Protein AF-A0A6C0JE56-F1 (afdb_monomer_lite)

Radius of gyration: 13.13 Å; chains: 1; bounding box: 36×28×22 Å

Foldseek 3Di:
DDPPPPPPPPVVVVPPLQWDADPPPRDIDGHDPVPVPDVDDFDWDQDPVPRHIDTRDD

Organism: NCBI:txid1070528

Sequence (58 aa):
MKKQKTEFNSWSISYLTEIFQCSKCKKRNNVASSLKSEERKPQFQNCMYCGNPNYIKQ

Secondary structure (DSSP, 8-state):
---------HHHHHT-TTEEE-TTT--EEEPPGGGTT-TTS-EEEE-TTT--EEEE--

pLDDT: mean 72.74, std 15.81, range [41.62, 94.06]

Structure (mmCIF, N/CA/C/O backbone):
data_AF-A0A6C0JE56-F1
#
_entry.id   AF-A0A6C0JE56-F1
#
loop_
_atom_site.group_PDB
_atom_site.id
_atom_site.type_symbol
_atom_site.label_atom_id
_atom_site.label_alt_id
_atom_site.label_comp_id
_atom_site.label_asym_id
_atom_site.label_entity_id
_atom_site.label_seq_id
_atom_site.pdbx_PDB_ins_code
_atom_site.Cartn_x
_atom_site.Cartn_y
_atom_site.Cartn_z
_atom_site.occupancy
_atom_site.B_iso_or_equiv
_atom_site.auth_seq_id
_atom_site.auth_comp_id
_atom_site.auth_asym_id
_atom_site.auth_atom_id
_atom_site.pdbx_PDB_model_num
ATOM 1 N N . MET A 1 1 ? -20.310 25.055 3.960 1.00 42.81 1 MET A N 1
ATOM 2 C CA . MET A 1 1 ? -19.261 24.411 3.133 1.00 42.81 1 MET A CA 1
ATOM 3 C C . MET A 1 1 ? -19.814 23.097 2.590 1.00 42.81 1 MET A C 1
ATOM 5 O O . MET A 1 1 ? -20.053 22.183 3.371 1.00 42.81 1 MET A O 1
ATOM 9 N N . LYS A 1 2 ? -20.134 23.018 1.291 1.00 41.62 2 LYS A N 1
ATOM 10 C CA . LYS A 1 2 ? -20.679 21.794 0.679 1.00 41.62 2 LYS A CA 1
ATOM 11 C C . LYS A 1 2 ? -19.539 20.776 0.563 1.00 41.62 2 LYS A C 1
ATOM 13 O O . LYS A 1 2 ? -18.587 21.022 -0.169 1.00 41.62 2 LYS A O 1
ATOM 18 N N . LYS A 1 3 ? -19.601 19.663 1.304 1.00 54.34 3 LYS A N 1
ATOM 19 C CA . LYS A 1 3 ? -18.686 18.530 1.096 1.00 54.34 3 LYS A CA 1
ATOM 20 C C . LYS A 1 3 ? -18.988 17.972 -0.294 1.00 54.34 3 LYS A C 1
ATOM 22 O O . LYS A 1 3 ? -20.016 17.325 -0.470 1.00 54.34 3 LYS A O 1
ATOM 27 N N . GLN A 1 4 ? -18.137 18.267 -1.274 1.00 52.47 4 GLN A N 1
ATOM 28 C CA . GLN A 1 4 ? -18.164 17.585 -2.563 1.00 52.47 4 GLN A CA 1
ATOM 29 C C . GLN A 1 4 ? -17.883 16.106 -2.283 1.00 52.47 4 GLN A C 1
ATOM 31 O O . GLN A 1 4 ? -16.752 15.721 -1.997 1.00 52.47 4 GLN A O 1
ATOM 36 N N . LYS A 1 5 ? -18.934 15.280 -2.281 1.00 52.91 5 LYS A N 1
ATOM 37 C CA . LYS A 1 5 ? -18.777 13.836 -2.419 1.00 52.91 5 LYS A CA 1
ATOM 38 C C . LYS A 1 5 ? -18.318 13.624 -3.852 1.00 52.91 5 LYS A C 1
ATOM 40 O O . LYS A 1 5 ? -19.132 13.632 -4.766 1.00 52.91 5 LYS A O 1
ATOM 45 N N . THR A 1 6 ? -17.013 13.520 -4.051 1.00 57.91 6 THR A N 1
ATOM 46 C CA . THR A 1 6 ? -16.496 12.947 -5.283 1.00 57.91 6 THR A CA 1
ATOM 47 C C . THR A 1 6 ? -16.973 11.500 -5.296 1.00 57.91 6 THR A C 1
ATOM 49 O O . THR A 1 6 ? -16.604 10.703 -4.431 1.00 57.91 6 THR A O 1
ATOM 52 N N . GLU A 1 7 ? -17.881 11.182 -6.215 1.00 53.81 7 GLU A N 1
ATOM 53 C CA . GLU A 1 7 ? -18.288 9.812 -6.520 1.00 53.81 7 GLU A CA 1
ATOM 54 C C . GLU A 1 7 ? -17.102 9.118 -7.186 1.00 53.81 7 GLU A C 1
ATOM 56 O O . GLU A 1 7 ? -17.033 8.917 -8.394 1.00 53.81 7 GLU A O 1
ATOM 61 N N . PHE A 1 8 ? -16.085 8.834 -6.382 1.00 60.66 8 PHE A N 1
ATOM 62 C CA . PHE A 1 8 ? -14.942 8.069 -6.816 1.00 60.66 8 PHE A CA 1
ATOM 63 C C . PHE A 1 8 ? -15.433 6.640 -7.019 1.00 60.66 8 PHE A C 1
ATOM 65 O O . PHE A 1 8 ? -15.727 5.934 -6.050 1.00 60.66 8 PHE A O 1
ATOM 72 N N . ASN A 1 9 ? -15.565 6.237 -8.284 1.00 61.28 9 ASN A N 1
ATOM 73 C CA . ASN A 1 9 ? -15.920 4.876 -8.640 1.00 61.28 9 ASN A CA 1
ATOM 74 C C . ASN A 1 9 ? -14.901 3.935 -7.975 1.00 61.28 9 ASN A C 1
ATOM 76 O O . ASN A 1 9 ? -13.694 3.991 -8.213 1.00 61.28 9 ASN A O 1
ATOM 80 N N . SER A 1 10 ? -15.384 3.111 -7.049 1.00 60.09 10 SER A N 1
ATOM 81 C CA . SER A 1 10 ? -14.534 2.239 -6.244 1.00 60.09 10 SER A CA 1
ATOM 82 C C . SER A 1 10 ? -13.777 1.232 -7.110 1.00 60.09 10 SER A C 1
ATOM 84 O O . SER A 1 10 ? -12.680 0.833 -6.724 1.00 60.09 10 SER A O 1
ATOM 86 N N . TRP A 1 11 ? -14.323 0.878 -8.280 1.00 59.53 11 TRP A N 1
ATOM 87 C CA . TRP A 1 11 ? -13.672 0.017 -9.262 1.00 59.53 11 TRP A CA 1
ATOM 88 C C . TRP A 1 11 ? -12.500 0.703 -9.948 1.00 59.53 11 TRP A C 1
ATOM 90 O O . TRP A 1 11 ? -11.442 0.095 -10.054 1.00 59.53 11 TRP A O 1
ATOM 100 N N . SER A 1 12 ? -12.636 1.969 -10.358 1.00 59.22 12 SER A N 1
ATOM 101 C CA . SER A 1 12 ? -11.537 2.685 -11.021 1.00 59.22 12 SER A CA 1
ATOM 102 C C . SER A 1 12 ? -10.349 2.909 -10.083 1.00 59.22 12 SER A C 1
ATOM 104 O O . SER A 1 12 ? -9.213 2.930 -10.537 1.00 59.22 12 SER A O 1
ATOM 106 N N . ILE A 1 13 ? -10.593 3.007 -8.770 1.00 60.41 13 ILE A N 1
ATOM 107 C CA . ILE A 1 13 ? -9.541 3.083 -7.745 1.00 60.41 13 ILE A CA 1
ATOM 108 C C . ILE A 1 13 ? -8.724 1.786 -7.687 1.00 60.41 13 ILE A C 1
ATOM 110 O O . ILE A 1 13 ? -7.513 1.847 -7.520 1.00 60.41 13 ILE A O 1
ATOM 114 N N . SER A 1 14 ? -9.355 0.619 -7.838 1.00 57.75 14 SER A N 1
ATOM 115 C CA . SER A 1 14 ? -8.666 -0.677 -7.744 1.00 57.75 14 SER A CA 1
ATOM 116 C C . SER A 1 14 ? -7.615 -0.897 -8.838 1.00 57.75 14 SER A C 1
ATOM 118 O O . SER A 1 14 ? -6.702 -1.688 -8.632 1.00 57.75 14 SER A O 1
ATOM 120 N N . TYR A 1 15 ? -7.730 -0.202 -9.976 1.00 59.25 15 TYR A N 1
ATOM 121 C CA . TYR A 1 15 ? -6.755 -0.257 -11.073 1.00 59.25 15 TYR A CA 1
ATOM 122 C C . TYR A 1 15 ? -5.620 0.765 -10.935 1.00 59.25 15 TYR A C 1
ATOM 124 O O . TYR A 1 15 ? -4.683 0.744 -11.732 1.00 59.25 15 TYR A O 1
ATOM 132 N N . LEU A 1 16 ? -5.680 1.666 -9.949 1.00 64.44 16 LEU A N 1
ATOM 133 C CA . LEU A 1 16 ? -4.588 2.597 -9.692 1.00 64.44 16 LEU A CA 1
ATOM 134 C C . LEU A 1 16 ? -3.437 1.820 -9.048 1.00 64.44 16 LEU A C 1
ATOM 136 O O . LEU A 1 16 ? -3.515 1.414 -7.894 1.00 64.44 16 LEU A O 1
ATOM 140 N N . THR A 1 17 ? -2.348 1.639 -9.786 1.00 66.00 17 THR A N 1
ATOM 141 C CA . THR A 1 17 ? -1.107 1.033 -9.276 1.00 66.00 17 THR A CA 1
ATOM 142 C C . THR A 1 17 ? -0.392 1.929 -8.259 1.00 66.00 17 THR A C 1
ATOM 144 O O . THR A 1 17 ? 0.514 1.494 -7.559 1.00 66.00 17 THR A O 1
ATOM 147 N N . GLU A 1 18 ? -0.832 3.182 -8.123 1.00 78.38 18 GLU A N 1
ATOM 148 C CA . GLU A 1 18 ? -0.241 4.191 -7.245 1.00 78.38 18 GLU A CA 1
ATOM 149 C C . GLU A 1 18 ? -1.034 4.395 -5.945 1.00 78.38 18 GLU A C 1
ATOM 151 O O . GLU A 1 18 ? -1.027 5.490 -5.384 1.00 78.38 18 GLU A O 1
ATOM 156 N N . ILE A 1 19 ? -1.733 3.373 -5.433 1.00 83.88 19 ILE A N 1
ATOM 157 C CA . ILE A 1 19 ? -2.404 3.451 -4.125 1.00 83.88 19 ILE A CA 1
ATOM 158 C C . ILE A 1 19 ? -2.104 2.247 -3.232 1.00 83.88 19 ILE A C 1
ATOM 160 O O . ILE A 1 19 ? -1.917 1.127 -3.693 1.00 83.88 19 ILE A O 1
ATOM 164 N N . PHE A 1 20 ? -2.151 2.461 -1.917 1.00 86.56 20 PHE A N 1
ATOM 165 C CA . PHE A 1 20 ? -2.062 1.389 -0.927 1.00 86.56 20 PHE A CA 1
ATOM 166 C C . PHE A 1 20 ? -3.056 1.582 0.220 1.00 86.56 20 PHE A C 1
ATOM 168 O O . PHE A 1 20 ? -3.413 2.704 0.597 1.00 86.56 20 PHE A O 1
ATOM 175 N N . GLN A 1 21 ? -3.495 0.479 0.826 1.00 89.62 21 GLN A N 1
ATOM 176 C CA . GLN A 1 21 ? -4.333 0.515 2.022 1.00 89.62 21 GLN A CA 1
ATOM 177 C C . GLN A 1 21 ? -3.474 0.449 3.287 1.00 89.62 21 GLN A C 1
ATOM 179 O O . GLN A 1 21 ? -2.648 -0.446 3.444 1.00 89.62 21 GLN A O 1
ATOM 184 N N . CYS A 1 22 ? -3.691 1.373 4.225 1.00 91.44 22 CYS A N 1
ATOM 185 C CA . CYS A 1 22 ? -2.980 1.344 5.496 1.00 91.44 22 CYS A CA 1
ATOM 186 C C . CYS A 1 22 ? -3.380 0.114 6.319 1.00 91.44 22 CYS A C 1
ATOM 188 O O . CYS A 1 22 ? -4.560 -0.107 6.595 1.00 91.44 22 CYS A O 1
ATOM 190 N N . SER A 1 23 ? -2.389 -0.639 6.786 1.00 93.00 23 SER A N 1
ATOM 191 C CA . SER A 1 23 ? -2.577 -1.817 7.636 1.00 93.00 23 SER A CA 1
ATOM 192 C C . SER A 1 23 ? -3.293 -1.497 8.955 1.00 93.00 23 SER A C 1
ATOM 194 O O . SER A 1 23 ? -4.122 -2.298 9.391 1.00 93.00 23 SER A O 1
ATOM 196 N N . LYS A 1 24 ? -3.035 -0.318 9.540 1.00 93.56 24 LYS A N 1
ATOM 197 C CA . LYS A 1 24 ? -3.599 0.132 10.822 1.00 93.56 24 LYS A CA 1
ATOM 198 C C . LYS A 1 24 ? -4.985 0.759 10.679 1.00 93.56 24 LYS A C 1
ATOM 200 O O . LYS A 1 24 ? -5.953 0.237 11.215 1.00 93.56 24 LYS A O 1
ATOM 205 N N . CYS A 1 25 ? -5.105 1.872 9.952 1.00 94.06 25 CYS A N 1
ATOM 206 C CA . CYS A 1 25 ? -6.358 2.639 9.891 1.00 94.06 25 CYS A CA 1
ATOM 207 C C . CYS A 1 25 ? -7.269 2.271 8.710 1.00 94.06 25 CYS A C 1
ATOM 209 O O . CYS A 1 25 ? -8.336 2.864 8.557 1.00 94.06 25 CYS A O 1
ATOM 211 N N . LYS A 1 26 ? -6.839 1.343 7.844 1.00 89.56 26 LYS A N 1
ATOM 212 C CA . LYS A 1 26 ? -7.578 0.839 6.672 1.00 89.56 26 LYS A CA 1
ATOM 213 C C . LYS A 1 26 ? -7.953 1.886 5.615 1.00 89.56 26 LYS A C 1
ATOM 215 O O . LYS A 1 26 ? -8.622 1.544 4.642 1.00 89.56 26 LYS A O 1
ATOM 220 N N . LYS A 1 27 ? -7.492 3.135 5.742 1.00 88.94 27 LYS A N 1
ATOM 221 C CA . LYS A 1 27 ? -7.658 4.175 4.714 1.00 88.94 27 LYS A CA 1
ATOM 222 C C . LYS A 1 27 ? -6.723 3.923 3.532 1.00 88.94 27 LYS A C 1
ATOM 224 O O . LYS A 1 27 ? -5.607 3.435 3.715 1.00 88.94 27 LYS A O 1
ATOM 229 N N . ARG A 1 28 ? -7.184 4.266 2.329 1.00 87.69 28 ARG A N 1
ATOM 230 C CA . ARG A 1 28 ? -6.388 4.229 1.094 1.00 87.69 28 ARG A CA 1
ATOM 231 C C . ARG A 1 28 ? -5.547 5.499 0.993 1.00 87.69 28 ARG A C 1
ATOM 233 O O . ARG A 1 28 ? -6.035 6.574 1.323 1.00 87.69 28 ARG A O 1
ATOM 240 N N . ASN A 1 29 ? -4.296 5.358 0.588 1.00 87.44 29 ASN A N 1
ATOM 241 C CA . ASN A 1 29 ? -3.315 6.429 0.450 1.00 87.44 29 ASN A CA 1
ATOM 242 C C . ASN A 1 29 ? -2.736 6.353 -0.963 1.00 87.44 29 ASN A C 1
ATOM 244 O O . ASN A 1 29 ? -2.641 5.256 -1.508 1.00 87.44 29 ASN A O 1
ATOM 248 N N . ASN A 1 30 ? -2.313 7.487 -1.515 1.00 85.50 30 ASN A N 1
ATOM 249 C CA . ASN A 1 30 ? -1.539 7.502 -2.752 1.00 85.50 30 ASN A CA 1
ATOM 250 C C . ASN A 1 30 ? -0.079 7.157 -2.438 1.00 85.50 30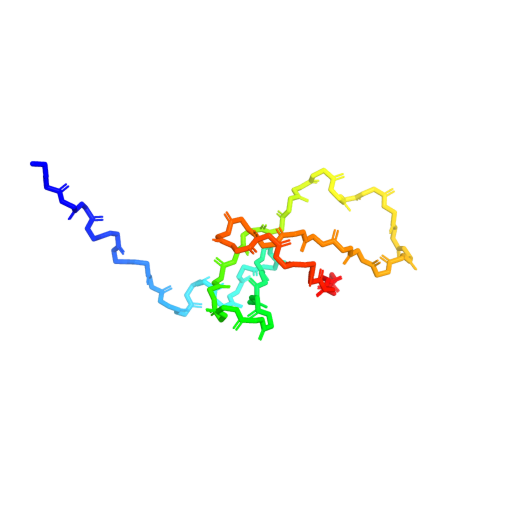 ASN A C 1
ATOM 252 O O . ASN A 1 30 ? 0.475 7.636 -1.442 1.00 85.50 30 ASN A O 1
ATOM 256 N N . VAL A 1 31 ? 0.534 6.335 -3.280 1.00 81.62 31 VAL A N 1
ATOM 257 C CA . VAL A 1 31 ? 1.973 6.085 -3.282 1.00 81.62 31 VAL A CA 1
ATOM 258 C C . VAL A 1 31 ? 2.659 7.349 -3.795 1.00 81.62 31 VAL A C 1
ATOM 260 O O . VAL A 1 31 ? 2.268 7.902 -4.821 1.00 81.62 31 VAL A O 1
ATOM 263 N N . ALA A 1 32 ? 3.652 7.853 -3.068 1.00 75.56 32 ALA A N 1
ATOM 264 C CA . ALA A 1 32 ? 4.379 9.045 -3.484 1.00 75.56 32 ALA A CA 1
ATOM 265 C C . ALA A 1 32 ? 5.219 8.745 -4.740 1.00 75.56 32 ALA A C 1
ATOM 267 O O . ALA A 1 32 ? 6.061 7.849 -4.736 1.00 75.56 32 ALA A O 1
ATOM 268 N N . SER A 1 33 ? 5.023 9.520 -5.811 1.00 64.00 33 SER A N 1
ATOM 269 C CA . SER A 1 33 ? 5.684 9.317 -7.111 1.00 64.00 33 SER A CA 1
ATOM 270 C C . SER A 1 33 ? 7.207 9.518 -7.076 1.00 64.00 33 SER A C 1
ATOM 272 O O . SER A 1 33 ? 7.899 9.059 -7.980 1.00 64.00 33 SER A O 1
ATOM 274 N N . SER A 1 34 ? 7.746 10.164 -6.035 1.00 60.00 34 SER A N 1
ATOM 275 C CA . SER A 1 34 ? 9.193 10.297 -5.799 1.00 60.00 34 SER A CA 1
ATOM 276 C C . SER A 1 34 ? 9.866 8.982 -5.402 1.00 60.00 34 SER A C 1
ATOM 278 O O . SER A 1 34 ? 11.088 8.908 -5.367 1.00 60.00 34 SER A O 1
ATOM 280 N N . LEU A 1 35 ? 9.086 7.934 -5.137 1.00 57.44 35 LEU A N 1
ATOM 281 C CA . LEU A 1 35 ? 9.597 6.602 -4.860 1.00 57.44 35 LEU A CA 1
ATOM 282 C C . LEU A 1 35 ? 9.872 5.792 -6.150 1.00 57.44 35 LEU A C 1
ATOM 284 O O . LEU A 1 35 ? 10.200 4.615 -6.098 1.00 57.44 35 LEU A O 1
ATOM 288 N N . LYS A 1 36 ? 9.767 6.378 -7.345 1.00 53.91 36 LYS A N 1
ATOM 289 C CA . LYS A 1 36 ? 9.941 5.650 -8.618 1.00 53.91 36 LYS A CA 1
ATOM 290 C C . LYS A 1 36 ? 11.393 5.292 -8.991 1.00 53.91 36 LYS A C 1
ATOM 292 O O . LYS A 1 36 ? 11.608 4.794 -10.087 1.00 53.91 36 LYS A O 1
ATOM 297 N N . SER A 1 37 ? 12.388 5.517 -8.127 1.00 59.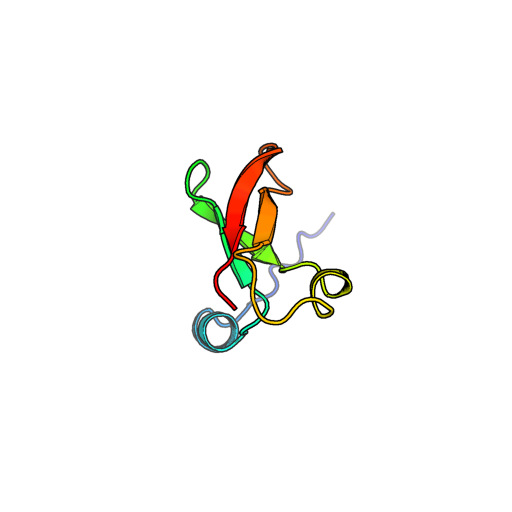03 37 SER A N 1
ATOM 298 C CA . SER A 1 37 ? 13.806 5.467 -8.525 1.00 59.03 37 S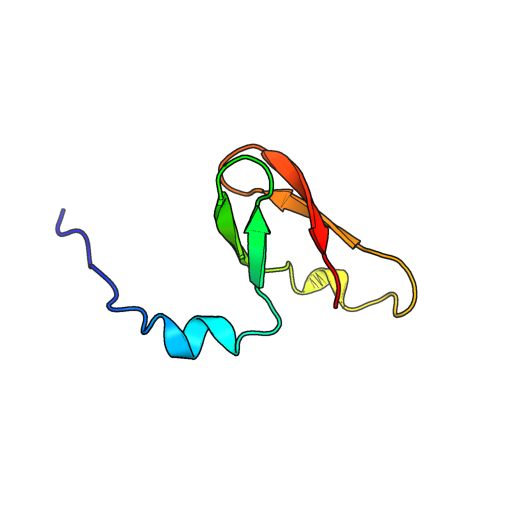ER A CA 1
ATOM 299 C C . SER A 1 37 ? 14.677 4.381 -7.878 1.00 59.03 37 SER A C 1
ATOM 301 O O . SER A 1 37 ? 15.887 4.551 -7.854 1.00 59.03 37 SER A O 1
ATOM 303 N N . GLU A 1 38 ? 14.135 3.260 -7.388 1.00 58.12 38 GLU A N 1
ATOM 304 C CA . GLU A 1 38 ? 14.995 2.127 -6.992 1.00 58.12 38 GLU A CA 1
ATOM 305 C C . GLU A 1 38 ? 14.264 0.775 -7.123 1.00 58.12 38 GLU A C 1
ATOM 307 O O . GLU A 1 38 ? 13.632 0.286 -6.186 1.00 58.12 38 GLU A O 1
ATOM 312 N N . GLU A 1 39 ? 14.357 0.158 -8.304 1.00 56.47 39 GLU A N 1
ATOM 313 C CA . GLU A 1 39 ? 13.616 -1.034 -8.773 1.00 56.47 39 GLU A CA 1
ATOM 314 C C . GLU A 1 39 ? 13.788 -2.341 -7.961 1.00 56.47 39 GLU A C 1
ATOM 316 O O . GLU A 1 39 ? 13.405 -3.411 -8.428 1.00 56.47 39 GLU A O 1
ATOM 321 N N . ARG A 1 40 ? 14.379 -2.339 -6.758 1.00 56.38 40 ARG A N 1
ATOM 322 C CA . ARG A 1 40 ? 14.657 -3.598 -6.027 1.00 56.38 40 ARG A CA 1
ATOM 323 C C . ARG A 1 40 ? 14.436 -3.586 -4.521 1.00 56.38 40 ARG A C 1
ATOM 325 O O . ARG A 1 40 ? 14.721 -4.598 -3.880 1.00 56.38 40 ARG A O 1
ATOM 332 N N . LYS A 1 41 ? 13.944 -2.497 -3.924 1.00 57.66 41 LYS A N 1
ATOM 333 C CA . LYS A 1 41 ? 13.699 -2.460 -2.472 1.00 57.66 41 LYS A CA 1
ATOM 334 C C . LYS A 1 41 ? 12.214 -2.284 -2.165 1.00 57.66 41 LYS A C 1
ATOM 336 O O . LYS A 1 41 ? 11.598 -1.388 -2.735 1.00 57.66 41 LYS A O 1
ATOM 341 N N . PRO A 1 42 ? 11.635 -3.088 -1.251 1.00 60.56 42 PRO A N 1
ATOM 342 C CA . PRO A 1 42 ? 10.305 -2.806 -0.732 1.00 60.56 42 PRO A CA 1
ATOM 343 C C . PRO A 1 42 ? 10.312 -1.405 -0.120 1.00 60.56 42 PRO A C 1
ATOM 345 O O . PRO A 1 42 ? 11.126 -1.100 0.755 1.00 60.56 42 PRO A O 1
ATOM 348 N N . GLN A 1 43 ? 9.436 -0.543 -0.622 1.00 75.19 43 GLN A N 1
ATOM 349 C CA . GLN A 1 43 ? 9.365 0.841 -0.181 1.00 75.19 43 GLN A CA 1
ATOM 350 C C . GLN A 1 43 ? 8.420 0.963 0.993 1.00 75.19 43 GLN A C 1
ATOM 352 O O . GLN A 1 43 ? 7.389 0.301 1.060 1.00 75.19 43 GLN A O 1
ATOM 357 N N . PHE A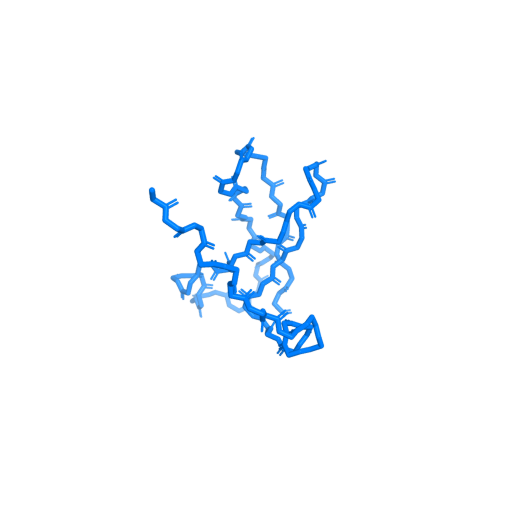 1 44 ? 8.777 1.827 1.929 1.00 85.31 44 PHE A N 1
ATOM 358 C CA . PHE A 1 44 ? 7.926 2.149 3.055 1.00 85.31 44 PHE A CA 1
ATOM 359 C C . PHE A 1 44 ? 7.362 3.544 2.877 1.00 85.31 44 PHE A C 1
ATOM 361 O O . PHE A 1 44 ? 8.099 4.480 2.572 1.00 85.31 44 PHE A O 1
ATOM 368 N N . GLN A 1 45 ? 6.067 3.692 3.133 1.00 86.56 45 GLN A N 1
ATOM 369 C CA . GLN A 1 45 ? 5.429 4.997 3.190 1.00 86.56 45 GLN A CA 1
ATOM 370 C C . GLN A 1 45 ? 4.537 5.109 4.424 1.00 86.56 45 GLN A C 1
ATOM 372 O O . GLN A 1 45 ? 3.712 4.238 4.724 1.00 86.56 45 GLN A O 1
ATOM 377 N N . ASN A 1 46 ? 4.693 6.218 5.144 1.00 90.12 46 ASN A N 1
ATOM 378 C CA . ASN A 1 46 ? 3.832 6.545 6.269 1.00 90.12 46 ASN A CA 1
ATOM 379 C C . ASN A 1 46 ? 2.427 6.884 5.769 1.00 90.12 46 ASN A C 1
ATOM 381 O O . ASN A 1 46 ? 2.240 7.598 4.784 1.00 90.12 46 ASN A O 1
ATOM 385 N N . CYS A 1 47 ? 1.416 6.369 6.462 1.00 90.38 47 CYS A N 1
ATOM 386 C CA . CYS A 1 47 ? 0.031 6.697 6.171 1.00 90.38 47 CYS A CA 1
ATOM 387 C C . CYS A 1 47 ? -0.214 8.186 6.426 1.00 90.38 47 CYS A C 1
ATOM 389 O O . CYS A 1 47 ? 0.002 8.666 7.539 1.00 90.38 47 CYS A O 1
ATOM 391 N N . MET A 1 48 ? -0.777 8.882 5.441 1.00 90.12 48 MET A N 1
ATOM 392 C CA . MET A 1 48 ? -1.069 10.316 5.538 1.00 90.12 48 MET A CA 1
ATOM 393 C C . MET A 1 48 ? -2.128 10.652 6.598 1.00 90.12 48 MET A C 1
ATOM 395 O O . MET A 1 48 ? -2.253 11.798 7.006 1.00 90.12 48 MET A O 1
ATOM 399 N N . TYR A 1 49 ? -2.896 9.658 7.052 1.00 90.25 49 TYR A N 1
ATOM 400 C CA . TYR A 1 49 ? -3.978 9.856 8.019 1.00 90.25 49 TYR A CA 1
ATOM 401 C C . TYR A 1 49 ? -3.606 9.503 9.457 1.00 90.25 49 TYR A C 1
ATOM 403 O O . TYR A 1 49 ? -4.224 10.017 10.380 1.00 90.25 49 TYR A O 1
ATOM 411 N N . CYS A 1 50 ? -2.678 8.566 9.664 1.00 93.06 50 CYS A N 1
ATOM 412 C CA . CYS A 1 50 ? -2.371 8.056 11.007 1.00 93.06 50 CYS A CA 1
ATOM 413 C C . CYS A 1 50 ? -0.875 7.905 11.299 1.00 93.06 50 CYS A C 1
ATOM 415 O O . CYS A 1 50 ? -0.520 7.392 12.356 1.00 93.06 50 CYS A O 1
ATOM 417 N N . GLY A 1 51 ? -0.003 8.277 10.358 1.00 90.31 51 GLY A N 1
ATOM 418 C CA . GLY A 1 51 ? 1.452 8.209 10.503 1.00 90.31 51 GLY A CA 1
ATOM 419 C C . GLY A 1 51 ? 2.047 6.799 10.486 1.00 90.31 51 GLY A C 1
ATOM 420 O O . GLY A 1 51 ? 3.262 6.665 10.456 1.00 90.31 51 GLY A O 1
ATOM 421 N N . ASN A 1 52 ? 1.229 5.740 10.479 1.00 93.38 52 ASN A N 1
ATOM 422 C CA . ASN A 1 52 ? 1.728 4.366 10.530 1.00 93.38 52 ASN A CA 1
ATOM 423 C C . ASN A 1 52 ? 2.551 4.027 9.276 1.00 93.38 52 ASN A C 1
ATOM 425 O O . ASN A 1 52 ? 2.020 4.228 8.179 1.00 93.38 52 ASN A O 1
ATOM 429 N N . PRO A 1 53 ? 3.763 3.461 9.393 1.00 91.06 53 PRO A N 1
ATOM 430 C CA . PRO A 1 53 ? 4.534 2.996 8.243 1.00 91.06 53 PRO A CA 1
ATOM 431 C C . PRO A 1 53 ? 3.834 1.809 7.572 1.00 91.06 53 PRO A C 1
ATOM 433 O O . PRO A 1 53 ? 3.276 0.937 8.242 1.00 91.06 53 PRO A O 1
ATOM 436 N N . ASN A 1 54 ? 3.814 1.776 6.242 1.00 90.44 54 ASN A N 1
ATOM 437 C CA . ASN A 1 54 ? 3.266 0.662 5.469 1.00 90.44 54 ASN A CA 1
ATOM 438 C C . ASN A 1 54 ? 4.250 0.259 4.383 1.00 90.44 54 ASN A C 1
ATOM 440 O O . ASN A 1 54 ? 4.860 1.116 3.751 1.00 90.44 54 ASN A O 1
ATOM 444 N N . TYR A 1 55 ? 4.349 -1.047 4.163 1.00 87.12 55 TYR A N 1
ATOM 445 C CA . TYR A 1 55 ? 5.079 -1.621 3.046 1.00 87.12 55 TYR A CA 1
ATOM 446 C C . TYR A 1 55 ? 4.274 -1.430 1.764 1.00 87.12 55 TYR A C 1
ATOM 448 O O . TYR A 1 55 ? 3.110 -1.832 1.692 1.00 87.12 55 TYR A O 1
ATOM 456 N N . ILE A 1 56 ? 4.906 -0.83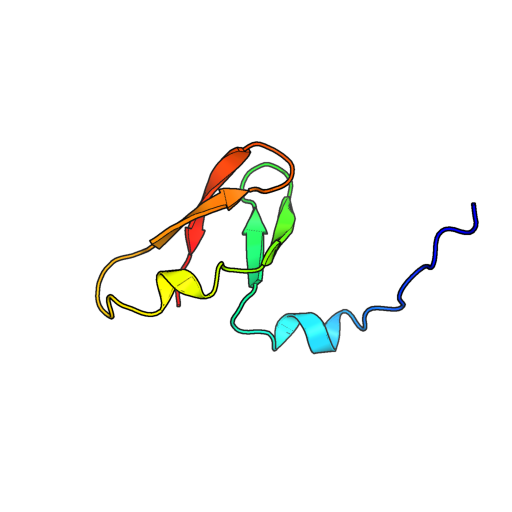2 0.766 1.00 80.62 56 ILE A N 1
ATOM 457 C CA . ILE A 1 56 ? 4.371 -0.613 -0.568 1.00 80.62 56 ILE A CA 1
ATOM 458 C C . ILE A 1 56 ? 5.048 -1.629 -1.480 1.00 80.62 56 ILE A C 1
ATOM 460 O O . ILE A 1 56 ? 6.272 -1.633 -1.623 1.00 80.62 56 ILE A O 1
ATOM 464 N N . LYS A 1 57 ? 4.249 -2.529 -2.053 1.00 69.75 57 LYS A N 1
ATOM 465 C CA . LYS A 1 57 ? 4.690 -3.402 -3.141 1.00 69.75 57 LYS A CA 1
ATOM 466 C C . LYS A 1 57 ? 4.347 -2.671 -4.437 1.00 69.75 57 LYS A C 1
ATOM 468 O O . LYS A 1 57 ? 3.182 -2.314 -4.599 1.00 69.75 57 LYS A O 1
ATOM 473 N N . GLN A 1 58 ? 5.360 -2.373 -5.252 1.00 60.53 58 GLN A N 1
ATOM 474 C CA . GLN A 1 58 ? 5.160 -1.897 -6.623 1.00 60.53 58 GLN A CA 1
ATOM 475 C C . GLN A 1 58 ? 4.642 -3.042 -7.494 1.00 60.53 58 GLN A C 1
ATOM 477 O O . GLN A 1 58 ? 5.0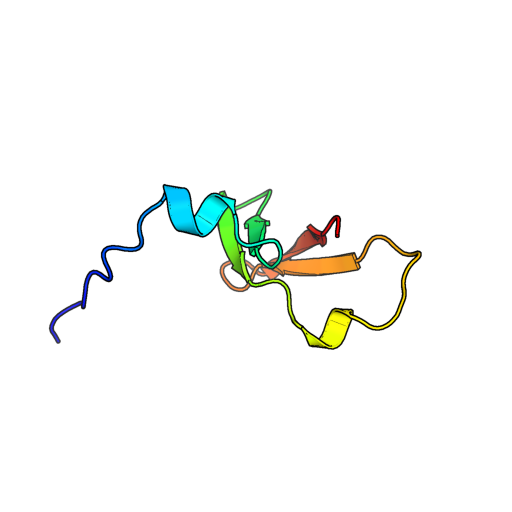40 -4.200 -7.217 1.00 60.53 58 GLN A O 1
#